Protein AF-A0A369XWS8-F1 (afdb_monomer)

Structure (mmCIF, N/CA/C/O backbone):
data_AF-A0A369XWS8-F1
#
_entry.id   AF-A0A369XWS8-F1
#
loop_
_atom_site.group_PDB
_atom_site.id
_atom_site.type_symbol
_atom_site.label_atom_id
_atom_site.label_alt_id
_atom_site.label_comp_id
_atom_site.label_asym_id
_atom_site.label_entity_id
_atom_site.label_seq_id
_atom_site.pdbx_PDB_ins_code
_atom_site.Cartn_x
_atom_site.Cartn_y
_atom_site.Cartn_z
_atom_site.occupancy
_atom_site.B_iso_or_equiv
_atom_site.auth_seq_id
_atom_site.auth_comp_id
_atom_site.auth_asym_id
_atom_site.auth_atom_id
_atom_site.pdbx_PDB_model_num
ATOM 1 N N . MET A 1 1 ? -9.544 2.789 45.882 1.00 48.47 1 MET A N 1
ATOM 2 C CA . MET A 1 1 ? -8.105 2.802 45.525 1.00 48.47 1 MET A CA 1
ATOM 3 C C . MET A 1 1 ? -7.704 1.513 44.790 1.00 48.47 1 MET A C 1
ATOM 5 O O . MET A 1 1 ? -7.059 0.662 45.376 1.00 48.47 1 MET A O 1
ATOM 9 N N . LYS A 1 2 ? -8.113 1.330 43.522 1.00 51.19 2 LYS A N 1
ATOM 10 C CA . LYS A 1 2 ? -7.758 0.148 42.694 1.00 51.19 2 LYS A CA 1
ATOM 11 C C . LYS A 1 2 ? -7.591 0.498 41.199 1.00 51.19 2 LYS A C 1
ATOM 13 O O . LYS A 1 2 ? -8.027 -0.247 40.338 1.00 51.19 2 LYS A O 1
ATOM 18 N N . LYS A 1 3 ? -7.043 1.679 40.874 1.00 51.97 3 LYS A N 1
ATOM 19 C CA . LYS A 1 3 ? -6.915 2.155 39.474 1.00 51.97 3 LYS A CA 1
ATOM 20 C C . LYS A 1 3 ? -5.491 2.550 39.050 1.00 51.97 3 LYS A C 1
ATOM 22 O O . LYS A 1 3 ? -5.304 3.012 37.937 1.00 51.97 3 LYS A O 1
ATOM 27 N N . LYS A 1 4 ? -4.478 2.368 39.909 1.00 52.66 4 LYS A N 1
ATOM 28 C CA . LYS A 1 4 ? -3.102 2.840 39.641 1.00 52.66 4 LYS A CA 1
ATOM 29 C C . LYS A 1 4 ? -2.120 1.761 39.156 1.00 52.66 4 LYS A C 1
ATOM 31 O O . LYS A 1 4 ? -0.999 2.102 38.816 1.00 52.66 4 LYS A O 1
ATOM 36 N N . ILE A 1 5 ? -2.522 0.487 39.100 1.00 54.66 5 ILE A N 1
ATOM 37 C CA . ILE A 1 5 ? -1.592 -0.625 38.803 1.00 54.66 5 ILE A CA 1
ATOM 38 C C . ILE A 1 5 ? -1.499 -0.941 37.295 1.00 54.66 5 ILE A C 1
ATOM 40 O O . ILE A 1 5 ? -0.485 -1.452 36.840 1.00 54.66 5 ILE A O 1
ATOM 44 N N . ILE A 1 6 ? -2.494 -0.573 36.481 1.00 53.69 6 ILE A N 1
ATOM 45 C CA . ILE A 1 6 ? -2.549 -1.002 35.067 1.00 53.69 6 ILE A CA 1
ATOM 46 C C . ILE A 1 6 ? -1.648 -0.157 34.141 1.00 53.69 6 ILE A C 1
ATOM 48 O O . ILE A 1 6 ? -1.221 -0.632 33.095 1.00 53.69 6 ILE A O 1
ATOM 52 N N . ILE A 1 7 ? -1.271 1.063 34.538 1.00 53.09 7 ILE A N 1
ATOM 53 C CA . ILE A 1 7 ? -0.486 1.975 33.680 1.00 53.09 7 ILE A CA 1
ATOM 54 C C . ILE A 1 7 ? 0.993 1.538 33.561 1.00 53.09 7 ILE A C 1
ATOM 56 O O . ILE A 1 7 ? 1.660 1.888 32.593 1.00 53.09 7 ILE A O 1
ATOM 60 N N . GLY A 1 8 ? 1.504 0.718 34.488 1.00 46.66 8 GLY A N 1
ATOM 61 C CA . GLY A 1 8 ? 2.907 0.281 34.485 1.00 46.66 8 GLY A CA 1
ATOM 62 C C . GLY A 1 8 ? 3.254 -0.825 33.478 1.00 46.66 8 GLY A C 1
ATOM 63 O O . GLY A 1 8 ? 4.420 -0.961 33.121 1.00 46.66 8 GLY A O 1
ATOM 64 N N . LEU A 1 9 ? 2.277 -1.606 32.996 1.00 48.00 9 LEU A N 1
ATOM 65 C CA . LEU A 1 9 ? 2.562 -2.813 32.201 1.00 48.00 9 LEU A CA 1
ATOM 66 C C . LEU A 1 9 ? 2.684 -2.569 30.684 1.00 48.00 9 LEU A C 1
ATOM 68 O O . LEU A 1 9 ? 3.206 -3.421 29.973 1.00 48.00 9 LEU A O 1
ATOM 72 N N . LEU A 1 10 ? 2.228 -1.420 30.173 1.00 49.84 10 LEU A N 1
ATOM 73 C CA . LEU A 1 10 ? 2.187 -1.132 28.727 1.00 49.84 10 LEU A CA 1
ATOM 74 C C . LEU A 1 10 ? 3.489 -0.540 28.152 1.00 49.84 10 LEU A C 1
ATOM 76 O O . LEU A 1 10 ? 3.630 -0.453 26.937 1.00 49.84 10 LEU A O 1
ATOM 80 N N . MET A 1 11 ? 4.456 -0.157 28.992 1.00 52.94 11 MET A N 1
ATOM 81 C CA . MET A 1 11 ? 5.694 0.512 28.548 1.00 52.94 11 MET A CA 1
ATOM 82 C C . MET A 1 11 ? 6.846 -0.448 28.189 1.00 52.94 11 MET A C 1
ATOM 84 O O . MET A 1 11 ? 7.855 -0.005 27.648 1.00 52.94 11 MET A O 1
ATOM 88 N N . VAL A 1 12 ? 6.730 -1.755 28.459 1.00 52.91 12 VAL A N 1
ATOM 89 C CA . VAL A 1 12 ? 7.864 -2.701 28.332 1.00 52.91 12 VAL A CA 1
ATOM 90 C C . VAL A 1 12 ? 7.991 -3.332 26.931 1.00 52.91 12 VAL A C 1
ATOM 92 O O . VAL A 1 12 ? 9.028 -3.896 26.597 1.00 52.91 12 VAL A O 1
ATOM 95 N N . SER A 1 13 ? 7.005 -3.196 26.043 1.00 49.19 13 SER A N 1
ATOM 96 C CA . SER A 1 13 ? 7.019 -3.866 24.727 1.00 49.19 13 SER A CA 1
ATOM 97 C C . SER A 1 13 ? 7.670 -3.078 23.576 1.00 49.19 13 SER A C 1
ATOM 99 O O . SER A 1 13 ? 7.595 -3.514 22.430 1.00 49.19 13 SER A O 1
ATOM 101 N N . ALA A 1 14 ? 8.316 -1.934 23.831 1.00 52.34 14 ALA A N 1
ATOM 102 C CA . ALA A 1 14 ? 8.823 -1.055 22.766 1.00 52.34 14 ALA A CA 1
ATOM 103 C C . ALA A 1 14 ? 10.266 -1.333 22.282 1.00 52.34 14 ALA A C 1
ATOM 105 O O . ALA A 1 14 ? 10.731 -0.633 21.386 1.00 52.34 14 ALA A O 1
ATOM 106 N N . LEU A 1 15 ? 10.986 -2.329 22.819 1.00 52.00 15 LEU A N 1
ATOM 107 C CA . LEU A 1 15 ? 12.424 -2.511 22.524 1.00 52.00 15 LEU A CA 1
ATOM 108 C C . LEU A 1 15 ? 12.820 -3.798 21.775 1.00 52.00 15 LEU A C 1
ATOM 110 O O . LEU A 1 15 ? 14.008 -4.046 21.603 1.00 52.00 15 LEU A O 1
ATOM 114 N N . SER A 1 16 ? 11.886 -4.601 21.257 1.00 57.53 16 SER A N 1
ATOM 115 C CA . SER A 1 16 ? 12.223 -5.874 20.585 1.00 57.53 16 SER A CA 1
ATOM 116 C C . SER A 1 16 ? 11.964 -5.920 19.071 1.00 57.53 16 SER A C 1
ATOM 118 O O . SER A 1 16 ? 11.740 -6.990 18.512 1.00 57.53 16 SER A O 1
ATOM 120 N N . PHE A 1 17 ? 12.083 -4.789 18.367 1.00 54.28 17 PHE A N 1
ATOM 121 C CA . PHE A 1 17 ? 12.082 -4.756 16.893 1.00 54.28 17 PHE A CA 1
ATOM 122 C C . PHE A 1 17 ? 13.339 -4.070 16.343 1.00 54.28 17 PHE A C 1
ATOM 124 O O . PHE A 1 17 ? 13.267 -3.063 15.649 1.00 54.28 17 PHE A O 1
ATOM 131 N N . GLY A 1 18 ? 14.508 -4.614 16.684 1.00 51.34 18 GLY A N 1
ATOM 132 C CA . GLY A 1 18 ? 15.804 -4.139 16.183 1.00 51.34 18 GLY A CA 1
ATOM 133 C C . GLY A 1 18 ? 16.746 -5.235 15.682 1.00 51.34 18 GLY A C 1
ATOM 134 O O . GLY A 1 18 ? 17.835 -4.922 15.223 1.00 51.34 18 GLY A O 1
ATOM 135 N N . ALA A 1 19 ? 16.350 -6.510 15.729 1.00 40.38 19 ALA A N 1
ATOM 136 C CA . ALA A 1 19 ? 17.123 -7.600 15.139 1.00 40.38 19 ALA A CA 1
ATOM 137 C C . ALA A 1 19 ? 16.496 -7.977 13.794 1.00 40.38 19 ALA A C 1
ATOM 139 O O . ALA A 1 19 ? 15.676 -8.889 13.685 1.00 40.38 19 ALA A O 1
ATOM 140 N N . GLY A 1 20 ? 16.848 -7.214 12.759 1.00 40.09 20 GLY A N 1
ATOM 141 C CA . GLY A 1 20 ? 16.589 -7.605 11.382 1.00 40.09 20 GLY A CA 1
ATOM 142 C C . GLY A 1 20 ? 17.274 -8.940 11.112 1.00 40.09 20 GLY A C 1
ATOM 143 O O . GLY A 1 20 ? 18.495 -9.009 11.022 1.00 40.09 20 GLY A O 1
ATOM 144 N N . ASN A 1 21 ? 16.486 -10.004 10.988 1.00 37.06 21 ASN A N 1
ATOM 145 C CA . ASN A 1 21 ? 16.966 -11.290 10.509 1.00 37.06 21 ASN A CA 1
ATOM 146 C C . ASN A 1 21 ? 17.296 -11.150 9.011 1.00 37.06 21 ASN A C 1
ATOM 148 O O . ASN A 1 21 ? 16.435 -11.300 8.141 1.00 37.06 21 ASN A O 1
ATOM 152 N N . ILE A 1 22 ? 18.540 -10.769 8.712 1.00 49.53 22 ILE A N 1
ATOM 153 C CA . ILE A 1 22 ? 19.121 -10.751 7.367 1.00 49.53 22 ILE A CA 1
ATOM 154 C C . ILE A 1 22 ? 19.477 -12.195 7.024 1.00 49.53 22 ILE A C 1
ATOM 156 O O . ILE A 1 22 ? 20.623 -12.590 7.141 1.00 49.53 22 ILE A O 1
ATOM 160 N N . ASN A 1 23 ? 18.494 -13.006 6.645 1.00 44.47 23 ASN A N 1
AT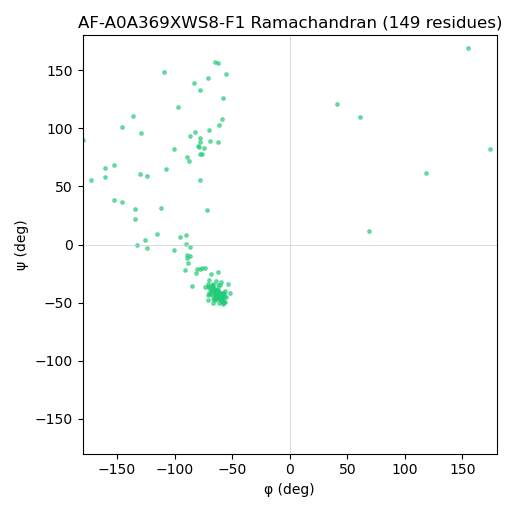OM 161 C CA . ASN A 1 23 ? 18.742 -14.313 6.033 1.00 44.47 23 ASN A CA 1
ATOM 162 C C . ASN A 1 23 ? 17.569 -14.691 5.129 1.00 44.47 23 ASN A C 1
ATOM 164 O O . ASN A 1 23 ? 16.778 -15.583 5.413 1.00 44.47 23 ASN A O 1
ATOM 168 N N . ASN A 1 24 ? 17.431 -13.953 4.025 1.00 40.66 24 ASN A N 1
ATOM 169 C CA . ASN A 1 24 ? 16.694 -14.430 2.853 1.00 40.66 24 ASN A CA 1
ATOM 170 C C . ASN A 1 24 ? 17.211 -13.784 1.550 1.00 40.66 24 ASN A C 1
ATOM 172 O O . ASN A 1 24 ? 16.449 -13.401 0.659 1.00 40.66 24 ASN A O 1
ATOM 176 N N . SER A 1 25 ? 18.534 -13.601 1.457 1.00 41.62 25 SER A N 1
ATOM 177 C CA . SER A 1 25 ? 19.220 -13.105 0.254 1.00 41.62 25 SER A CA 1
ATOM 178 C C . SER A 1 25 ? 19.175 -14.116 -0.900 1.00 41.62 25 SER A C 1
ATOM 180 O O . SER A 1 25 ? 19.177 -13.704 -2.056 1.00 41.62 25 SER A O 1
ATOM 182 N N . GLY A 1 26 ? 19.035 -15.416 -0.609 1.00 42.91 26 GLY A N 1
ATOM 183 C CA . GLY A 1 26 ? 18.977 -16.478 -1.620 1.00 42.91 26 GLY A CA 1
ATOM 184 C C . GLY A 1 26 ? 17.726 -16.427 -2.503 1.00 42.91 26 GLY A C 1
ATOM 185 O O . GLY A 1 26 ? 17.838 -16.452 -3.725 1.00 42.91 26 GLY A O 1
ATOM 186 N N . GLN A 1 27 ? 16.531 -16.271 -1.919 1.00 41.59 27 GLN A N 1
ATOM 187 C CA . GLN A 1 27 ? 15.299 -16.163 -2.715 1.00 41.59 27 GLN A CA 1
ATOM 188 C C . GLN A 1 27 ? 15.167 -14.805 -3.411 1.00 41.59 27 GLN A C 1
ATOM 190 O O . GLN A 1 27 ? 14.704 -14.750 -4.547 1.00 41.59 27 GLN A O 1
ATOM 195 N N . ARG A 1 28 ? 15.593 -13.702 -2.777 1.00 46.34 28 ARG A N 1
ATOM 196 C CA . ARG A 1 28 ? 15.553 -12.375 -3.419 1.00 46.34 28 ARG A CA 1
ATOM 197 C C . ARG A 1 28 ? 16.537 -12.251 -4.582 1.00 46.34 28 ARG A C 1
ATOM 199 O O . ARG A 1 28 ? 16.182 -11.629 -5.577 1.00 46.34 28 ARG A O 1
ATOM 206 N N . GLY A 1 29 ? 17.726 -12.847 -4.474 1.00 46.28 29 GLY A N 1
ATOM 207 C CA . GLY A 1 29 ? 18.742 -12.820 -5.527 1.00 46.28 29 GLY A CA 1
ATOM 208 C C . GLY A 1 29 ? 18.349 -13.627 -6.765 1.00 46.28 29 GLY A C 1
ATOM 209 O O . GLY A 1 29 ? 18.552 -13.150 -7.879 1.00 46.28 29 GLY A O 1
ATOM 210 N N . PHE A 1 30 ? 17.723 -14.797 -6.587 1.00 43.47 30 PHE A N 1
ATOM 211 C CA . PHE A 1 30 ? 17.386 -15.708 -7.693 1.00 43.47 30 PHE A CA 1
ATOM 212 C C . PHE A 1 30 ? 16.281 -15.184 -8.623 1.00 43.47 30 PHE A C 1
ATOM 214 O O . PHE A 1 30 ? 16.416 -15.262 -9.842 1.00 43.47 30 PHE A O 1
ATOM 221 N N . TYR A 1 31 ? 15.205 -14.600 -8.079 1.00 49.12 31 TYR A N 1
ATOM 222 C CA . TYR A 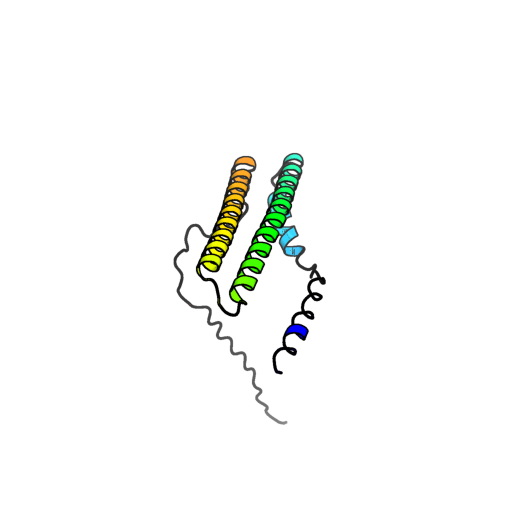1 31 ? 14.154 -14.007 -8.922 1.00 49.12 31 TYR A CA 1
ATOM 223 C C . TYR A 1 31 ? 14.627 -12.731 -9.628 1.00 49.12 31 TYR A C 1
ATOM 225 O O . TYR A 1 31 ? 14.173 -12.438 -10.730 1.00 49.12 31 TYR A O 1
ATOM 233 N N . HIS A 1 32 ? 15.539 -11.976 -9.008 1.00 54.34 32 HIS A N 1
ATOM 234 C CA . HIS A 1 32 ? 16.100 -10.769 -9.608 1.00 54.34 32 HIS A CA 1
ATOM 235 C C . HIS A 1 32 ? 17.041 -11.115 -10.771 1.00 54.34 32 HIS A C 1
ATOM 237 O O . HIS A 1 32 ? 16.919 -10.536 -11.840 1.00 54.34 32 HIS A O 1
ATOM 243 N N . THR A 1 33 ? 17.904 -12.120 -10.616 1.00 56.44 33 THR A N 1
ATOM 244 C CA . THR A 1 33 ? 18.844 -12.533 -11.675 1.00 56.44 33 THR A CA 1
ATOM 245 C C . THR A 1 33 ? 18.144 -13.139 -12.889 1.00 56.44 33 THR A C 1
ATOM 247 O O . THR A 1 33 ? 18.446 -12.755 -14.012 1.00 56.44 33 THR A O 1
ATOM 250 N N . GLN A 1 34 ? 17.151 -14.016 -12.707 1.00 60.38 34 GLN A N 1
ATOM 251 C CA . GLN A 1 34 ? 16.463 -14.632 -13.853 1.00 60.38 34 GLN A CA 1
ATOM 252 C C . GLN A 1 34 ? 15.650 -13.635 -14.688 1.00 60.38 34 GLN A C 1
ATOM 254 O O . GLN A 1 34 ? 15.590 -13.761 -15.908 1.00 60.38 34 GLN A O 1
ATOM 259 N N . ILE A 1 35 ? 15.038 -12.638 -14.043 1.00 66.31 35 ILE A N 1
ATOM 260 C CA . ILE A 1 35 ? 14.265 -11.596 -14.726 1.00 66.31 35 ILE A CA 1
ATOM 261 C C . ILE A 1 35 ? 15.181 -10.643 -15.512 1.00 66.31 35 ILE A C 1
ATOM 263 O O . ILE A 1 35 ? 14.810 -10.190 -16.592 1.00 66.31 35 ILE A O 1
ATOM 267 N N . MET A 1 36 ? 16.370 -10.351 -14.982 1.00 68.88 36 MET A N 1
ATOM 268 C CA . MET A 1 36 ? 17.301 -9.382 -15.568 1.00 68.88 36 MET A CA 1
ATOM 269 C C . MET A 1 36 ? 18.130 -9.958 -16.725 1.00 68.88 36 MET A C 1
ATOM 271 O O . MET A 1 36 ? 18.536 -9.203 -17.602 1.00 68.88 36 MET A O 1
ATOM 275 N N . ASN A 1 37 ? 18.330 -11.280 -16.787 1.00 70.81 37 ASN A N 1
ATOM 276 C CA . ASN A 1 37 ? 19.194 -11.919 -17.791 1.00 70.81 37 ASN A CA 1
ATOM 277 C C . ASN A 1 37 ? 18.749 -11.725 -19.255 1.00 70.81 37 ASN A C 1
ATOM 279 O O . ASN A 1 37 ? 19.581 -11.817 -20.150 1.00 70.81 37 ASN A O 1
ATOM 283 N N . ASN A 1 38 ? 17.465 -11.449 -19.509 1.00 76.94 38 ASN A N 1
ATOM 284 C CA . ASN A 1 38 ? 16.933 -11.249 -20.866 1.00 76.94 38 ASN A CA 1
ATOM 285 C C . ASN A 1 38 ? 16.859 -9.768 -21.283 1.00 76.94 38 ASN A C 1
ATOM 287 O O . ASN A 1 38 ? 16.297 -9.452 -22.330 1.00 76.94 38 ASN A O 1
ATOM 291 N N . LEU A 1 39 ? 17.385 -8.856 -20.463 1.00 83.25 39 LEU A N 1
ATOM 292 C CA . LEU A 1 39 ? 17.350 -7.414 -20.694 1.00 83.25 39 LEU A CA 1
ATOM 293 C C . LEU A 1 39 ? 18.736 -6.872 -21.038 1.00 83.25 39 LEU A C 1
ATOM 295 O O . LEU A 1 39 ? 19.742 -7.346 -20.514 1.00 83.25 39 LEU A O 1
ATOM 299 N N . SER A 1 40 ? 18.785 -5.820 -21.858 1.00 88.12 40 SER A N 1
ATOM 300 C CA . SER A 1 40 ? 20.014 -5.029 -22.029 1.00 88.12 40 SER A CA 1
ATOM 301 C C . SER A 1 40 ? 20.397 -4.314 -20.729 1.00 88.12 40 SER A C 1
ATOM 303 O O . SER A 1 40 ? 19.527 -4.022 -19.910 1.00 88.12 40 SER A O 1
ATOM 305 N N . GLU A 1 41 ? 21.672 -3.956 -20.553 1.00 86.75 41 GLU A N 1
ATOM 306 C CA . GLU A 1 41 ? 22.154 -3.253 -19.349 1.00 86.75 41 GLU A CA 1
ATOM 307 C C . GLU A 1 41 ? 21.331 -1.997 -19.031 1.00 86.75 41 GLU A C 1
ATOM 309 O O . GLU A 1 41 ? 20.929 -1.776 -17.891 1.00 86.75 41 GLU A O 1
ATOM 314 N N . LYS A 1 42 ? 20.980 -1.213 -20.060 1.00 88.25 42 LYS A N 1
ATOM 315 C CA . LYS A 1 42 ? 20.139 -0.022 -19.898 1.00 88.25 42 LYS A CA 1
ATOM 316 C C . LYS A 1 42 ? 18.751 -0.364 -19.341 1.00 88.25 42 LYS A C 1
ATOM 318 O O . LYS A 1 42 ? 18.259 0.337 -18.462 1.00 88.25 42 LYS A O 1
ATOM 323 N N . GLN A 1 43 ? 18.131 -1.438 -19.830 1.00 87.69 43 GLN A N 1
ATOM 324 C CA . GLN A 1 43 ? 16.824 -1.900 -19.351 1.00 87.69 43 GLN A CA 1
ATOM 325 C C . GLN A 1 43 ? 16.907 -2.498 -17.939 1.00 87.69 43 GLN A C 1
ATOM 327 O O . GLN A 1 43 ? 15.972 -2.334 -17.159 1.00 87.69 43 GLN A O 1
ATOM 332 N N . GLN A 1 44 ? 18.016 -3.160 -17.592 1.00 86.69 44 GLN A N 1
ATOM 333 C CA . GLN A 1 44 ? 18.248 -3.678 -16.241 1.00 86.69 44 GLN A CA 1
ATOM 334 C C . GLN A 1 44 ? 18.355 -2.543 -15.218 1.00 86.69 44 GLN A C 1
ATOM 336 O O . GLN A 1 44 ? 17.704 -2.600 -14.172 1.00 86.69 44 GLN A O 1
ATOM 341 N N . THR A 1 45 ? 19.123 -1.494 -15.529 1.00 89.06 45 THR A N 1
ATOM 342 C CA . THR A 1 45 ? 19.250 -0.305 -14.673 1.00 89.06 45 THR A CA 1
ATOM 343 C C . THR A 1 45 ? 17.902 0.381 -14.494 1.00 89.06 45 THR A C 1
ATOM 345 O O . THR A 1 45 ? 17.459 0.575 -13.363 1.00 89.06 45 THR A O 1
ATOM 348 N N . GLU A 1 46 ? 17.191 0.647 -15.592 1.00 90.25 46 GLU A N 1
ATOM 349 C CA . GLU A 1 46 ? 15.884 1.306 -15.547 1.00 90.25 46 GLU A CA 1
ATOM 350 C C . GLU A 1 46 ? 14.857 0.494 -14.742 1.00 90.25 46 GLU A C 1
ATOM 352 O O . GLU A 1 46 ? 14.118 1.033 -13.916 1.00 90.25 46 GLU A O 1
ATOM 357 N N . LEU A 1 47 ? 14.821 -0.828 -14.928 1.00 88.69 47 LEU A N 1
ATOM 358 C CA . LEU A 1 47 ? 13.923 -1.682 -14.162 1.00 88.69 47 LEU A CA 1
ATOM 359 C C . LEU A 1 47 ? 14.299 -1.738 -12.672 1.00 88.69 47 LEU A C 1
ATOM 361 O O . LEU A 1 47 ? 13.415 -1.820 -11.815 1.00 88.69 47 LEU A O 1
ATOM 365 N N . THR A 1 48 ? 15.592 -1.687 -12.353 1.00 88.50 48 THR A N 1
ATOM 366 C CA . THR A 1 48 ? 16.085 -1.648 -10.971 1.00 88.50 48 THR A CA 1
ATOM 367 C C . THR A 1 48 ? 15.642 -0.368 -10.268 1.00 88.50 48 THR A C 1
ATOM 369 O O . THR A 1 48 ? 15.078 -0.450 -9.174 1.00 88.50 48 THR A O 1
ATOM 372 N N . GLU A 1 49 ? 15.796 0.786 -10.919 1.00 90.69 49 GLU A N 1
ATOM 373 C CA . GLU A 1 49 ? 15.320 2.083 -10.420 1.00 90.69 49 GLU A CA 1
ATOM 374 C C . GLU A 1 49 ? 13.802 2.062 -10.197 1.00 90.69 49 GLU A C 1
ATOM 376 O O . GLU A 1 49 ? 13.327 2.329 -9.093 1.00 90.69 49 GLU A O 1
ATOM 381 N N . MET A 1 50 ? 13.030 1.593 -11.186 1.00 89.81 50 MET A N 1
ATOM 382 C CA . MET A 1 50 ? 11.574 1.442 -11.061 1.00 89.81 50 MET A CA 1
ATOM 383 C C . MET A 1 50 ? 11.164 0.557 -9.868 1.00 89.81 50 MET A C 1
ATOM 385 O O . MET A 1 50 ? 10.168 0.823 -9.183 1.00 89.81 50 MET A O 1
ATOM 389 N N . MET A 1 51 ? 11.900 -0.530 -9.617 1.00 89.38 51 MET A N 1
ATOM 390 C CA . MET A 1 51 ? 11.652 -1.433 -8.489 1.00 89.38 51 MET A CA 1
ATOM 391 C C . MET A 1 51 ? 12.007 -0.786 -7.148 1.00 89.38 51 MET A C 1
ATOM 393 O O . MET A 1 51 ? 11.289 -0.999 -6.163 1.00 89.38 51 MET A O 1
ATOM 397 N N . GLN A 1 52 ? 13.081 0.003 -7.104 1.00 89.44 52 GLN A N 1
ATOM 398 C CA . GLN A 1 52 ? 13.491 0.749 -5.921 1.00 89.44 52 GLN A CA 1
ATOM 399 C C . GLN A 1 52 ? 12.474 1.841 -5.571 1.00 89.44 52 GLN A C 1
ATOM 401 O O . GLN A 1 52 ? 11.958 1.835 -4.450 1.00 89.44 52 GLN A O 1
ATOM 406 N N . ASP A 1 53 ? 12.077 2.670 -6.536 1.00 90.50 53 ASP A N 1
ATOM 407 C CA . ASP A 1 53 ? 11.063 3.716 -6.356 1.00 90.50 53 ASP A CA 1
ATOM 408 C C . ASP A 1 53 ? 9.755 3.136 -5.818 1.00 90.50 53 ASP A C 1
ATOM 410 O O . ASP A 1 53 ? 9.162 3.620 -4.846 1.00 90.50 53 ASP A O 1
ATOM 414 N N . ARG A 1 54 ? 9.316 2.014 -6.402 1.00 90.00 54 ARG A N 1
ATOM 415 C CA . ARG A 1 54 ? 8.130 1.301 -5.927 1.00 90.00 54 ARG A CA 1
ATOM 416 C C . ARG A 1 54 ? 8.305 0.785 -4.502 1.00 90.00 54 ARG A C 1
ATOM 418 O O . ARG A 1 54 ? 7.341 0.808 -3.732 1.00 90.00 54 ARG A O 1
ATOM 425 N N . ARG A 1 55 ? 9.479 0.264 -4.142 1.00 89.81 55 ARG A N 1
ATOM 426 C CA . ARG A 1 55 ? 9.756 -0.231 -2.787 1.00 89.81 55 ARG A CA 1
ATOM 427 C C . ARG A 1 55 ? 9.665 0.903 -1.771 1.00 89.81 55 ARG A C 1
ATOM 429 O O . ARG A 1 55 ? 9.009 0.725 -0.745 1.00 89.81 55 ARG A O 1
ATOM 436 N N . GLU A 1 56 ? 10.261 2.051 -2.064 1.00 90.81 56 GLU A N 1
ATOM 437 C CA . GLU A 1 56 ? 10.233 3.227 -1.192 1.00 90.81 56 GLU A CA 1
ATOM 438 C C . GLU A 1 56 ? 8.816 3.793 -1.045 1.00 90.81 56 GLU A C 1
ATOM 440 O O . GLU A 1 56 ? 8.344 4.019 0.074 1.00 90.81 56 GLU A O 1
ATOM 445 N N . ALA A 1 57 ? 8.084 3.933 -2.154 1.00 91.19 57 ALA A N 1
ATOM 446 C CA . ALA A 1 57 ? 6.694 4.381 -2.137 1.00 91.19 57 ALA A CA 1
ATOM 447 C C . ALA A 1 57 ? 5.787 3.417 -1.352 1.00 91.19 57 ALA A C 1
ATOM 449 O O . ALA A 1 57 ? 4.939 3.849 -0.566 1.00 91.19 57 ALA A O 1
ATOM 450 N N . ASN A 1 58 ? 5.977 2.104 -1.524 1.00 91.62 58 ASN A N 1
ATOM 451 C CA . ASN A 1 58 ? 5.239 1.096 -0.764 1.00 91.62 58 ASN A CA 1
ATOM 452 C C . ASN A 1 58 ? 5.581 1.135 0.720 1.00 91.62 58 ASN A C 1
ATOM 454 O O . ASN A 1 58 ? 4.679 0.972 1.537 1.00 91.62 58 ASN A O 1
ATOM 458 N N . TYR A 1 59 ? 6.845 1.354 1.082 1.00 91.50 59 TYR A N 1
ATOM 459 C CA . TYR A 1 59 ? 7.247 1.466 2.479 1.00 91.50 59 TYR A CA 1
ATOM 460 C C . TYR A 1 59 ? 6.514 2.620 3.176 1.00 91.50 59 TYR A C 1
ATOM 462 O O . TYR A 1 59 ? 5.868 2.389 4.197 1.00 91.50 59 TYR A O 1
ATOM 470 N N . LYS A 1 60 ? 6.492 3.816 2.569 1.00 92.81 60 LYS A N 1
ATOM 471 C CA . LYS A 1 60 ? 5.745 4.974 3.097 1.00 92.81 60 LYS A CA 1
ATOM 472 C C . LYS A 1 60 ? 4.256 4.655 3.296 1.00 92.81 60 LYS A C 1
ATOM 474 O O . LYS A 1 60 ? 3.740 4.800 4.398 1.00 92.81 60 LYS A O 1
ATOM 479 N N . LYS A 1 61 ? 3.596 4.078 2.284 1.00 93.75 61 LYS A N 1
ATOM 480 C CA . LYS A 1 61 ? 2.178 3.663 2.373 1.00 93.75 61 LYS A CA 1
ATOM 481 C C . LYS A 1 61 ? 1.927 2.621 3.466 1.00 93.75 61 LYS A C 1
ATOM 483 O O . LYS A 1 61 ? 0.874 2.625 4.099 1.00 93.75 61 LYS A O 1
ATOM 488 N N . SER A 1 62 ? 2.890 1.729 3.696 1.00 92.44 62 SER A N 1
ATOM 489 C CA . SER A 1 62 ? 2.815 0.714 4.755 1.00 92.44 62 SER A CA 1
ATOM 490 C C . SER A 1 62 ? 2.824 1.353 6.142 1.00 92.44 62 SER A C 1
ATOM 492 O O . SER A 1 62 ? 2.066 0.926 7.013 1.00 92.44 62 SER A O 1
ATOM 494 N N . LEU A 1 63 ? 3.646 2.389 6.337 1.00 96.31 63 LEU A N 1
ATOM 495 C CA . LEU A 1 63 ? 3.676 3.165 7.576 1.00 96.31 63 LEU A CA 1
ATOM 496 C C . LEU A 1 63 ? 2.354 3.904 7.803 1.00 96.31 63 LEU A C 1
ATOM 498 O O . LEU A 1 63 ? 1.825 3.852 8.911 1.00 96.31 63 LEU A O 1
ATOM 502 N N . ASP A 1 64 ? 1.771 4.502 6.761 1.00 96.12 64 ASP A N 1
ATOM 503 C CA . ASP A 1 64 ? 0.473 5.182 6.870 1.00 96.12 64 ASP A CA 1
ATOM 504 C C . ASP A 1 64 ? -0.645 4.205 7.268 1.00 96.12 64 ASP A C 1
ATOM 506 O O . ASP A 1 64 ? -1.457 4.491 8.152 1.00 96.12 64 ASP A O 1
ATOM 510 N N . ILE A 1 65 ? -0.671 3.014 6.655 1.00 97.12 65 ILE A N 1
ATOM 511 C CA . ILE A 1 65 ? -1.610 1.945 7.026 1.00 97.12 65 ILE A CA 1
ATOM 512 C C . ILE A 1 65 ? -1.389 1.524 8.481 1.00 97.12 65 ILE A C 1
ATOM 514 O O . ILE A 1 65 ? -2.363 1.381 9.222 1.00 97.12 65 ILE A O 1
ATOM 518 N N . ARG A 1 66 ? -0.133 1.340 8.913 1.00 97.06 66 ARG A N 1
ATOM 519 C CA . ARG A 1 66 ? 0.178 0.947 10.295 1.00 97.06 66 ARG A CA 1
ATOM 520 C C . ARG A 1 66 ? -0.251 2.017 11.293 1.00 97.06 66 ARG A C 1
ATOM 522 O O . ARG A 1 66 ? -0.829 1.676 12.318 1.00 97.06 66 ARG A O 1
ATOM 529 N N . SER A 1 67 ? -0.039 3.290 10.971 1.00 97.62 67 SER A N 1
ATOM 530 C CA . SER A 1 67 ? -0.513 4.423 11.770 1.00 97.62 67 SER A CA 1
ATOM 531 C C . SER A 1 67 ? -2.034 4.373 11.958 1.00 97.62 67 SER A C 1
ATOM 533 O O . SER A 1 67 ? -2.530 4.451 13.081 1.00 97.62 67 SER A O 1
ATOM 535 N N . LYS A 1 68 ? -2.790 4.108 10.884 1.00 97.56 68 LYS A N 1
ATOM 536 C CA . LYS A 1 68 ? -4.249 3.937 10.969 1.00 97.56 68 LYS A CA 1
ATOM 537 C C . LYS A 1 68 ? -4.679 2.696 11.748 1.00 97.56 68 LYS A C 1
ATOM 539 O O . LYS A 1 68 ? -5.690 2.738 12.441 1.00 97.56 68 LYS A O 1
ATOM 544 N N . GLN A 1 69 ? -3.921 1.606 11.674 1.00 97.75 69 GLN A N 1
ATOM 545 C CA . GLN A 1 69 ? -4.169 0.427 12.507 1.00 97.75 69 GLN A CA 1
ATOM 546 C C . GLN A 1 69 ? -3.958 0.728 13.993 1.00 97.75 69 GLN A C 1
ATOM 548 O O . GLN A 1 69 ? -4.764 0.291 14.803 1.00 97.75 69 GLN A O 1
ATOM 553 N N . LEU A 1 70 ? -2.949 1.526 14.351 1.00 98.19 70 LEU A N 1
ATOM 554 C CA . LEU A 1 70 ? -2.756 1.977 15.732 1.00 98.19 70 LEU A CA 1
ATOM 555 C C . LEU A 1 70 ? -3.887 2.914 16.194 1.00 98.19 70 LEU A C 1
ATOM 557 O O . LEU A 1 70 ? -4.334 2.806 17.333 1.00 98.19 70 LEU A O 1
ATOM 561 N N . GLU A 1 71 ? -4.402 3.792 15.320 1.00 97.75 71 GLU A N 1
ATOM 562 C CA . GLU A 1 71 ? -5.611 4.593 15.607 1.00 97.75 71 GLU A CA 1
ATOM 563 C C . GLU A 1 71 ? -6.813 3.683 15.911 1.00 97.75 71 GLU A C 1
ATOM 565 O O . GLU A 1 71 ? -7.546 3.924 16.869 1.00 97.75 71 GLU A O 1
ATOM 570 N N . LEU A 1 72 ? -6.987 2.609 15.136 1.00 98.12 72 LEU A N 1
ATOM 571 C CA . LEU A 1 72 ? -8.041 1.619 15.355 1.00 98.12 72 LEU A CA 1
ATOM 572 C C . LEU A 1 72 ? -7.865 0.868 16.682 1.00 98.12 72 LEU A C 1
ATOM 574 O O . LEU A 1 72 ? -8.822 0.753 17.442 1.00 98.12 72 LEU A O 1
ATOM 578 N N . GLU A 1 73 ? -6.653 0.386 16.972 1.00 98.12 73 GLU A N 1
ATOM 579 C CA . GLU A 1 73 ? -6.316 -0.285 18.236 1.00 98.12 73 GLU A CA 1
ATOM 580 C C . GLU A 1 73 ? -6.611 0.633 19.437 1.00 98.12 73 GLU A C 1
ATOM 582 O O . GLU A 1 73 ? -7.214 0.192 20.414 1.00 98.12 73 GLU A O 1
ATOM 587 N N . LYS A 1 74 ? -6.285 1.931 19.334 1.0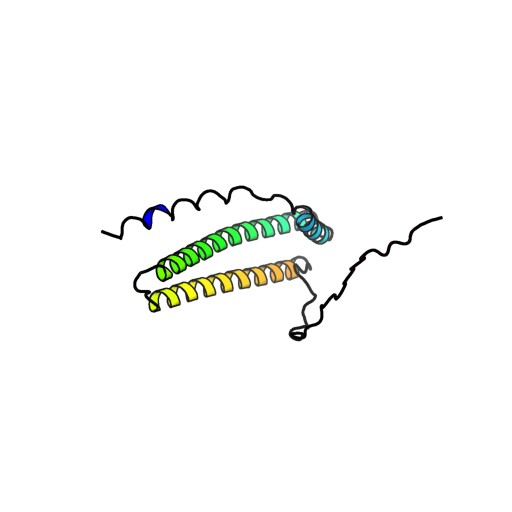0 97.81 74 LYS A N 1
ATOM 588 C CA . LYS A 1 74 ? -6.600 2.929 20.365 1.00 97.81 74 LYS A CA 1
ATOM 589 C C . LYS A 1 74 ? -8.107 3.081 20.588 1.00 97.81 74 LYS A C 1
ATOM 591 O O . LYS A 1 74 ? -8.531 3.085 21.737 1.00 97.81 74 LYS A O 1
ATOM 596 N N . LEU A 1 75 ? -8.903 3.186 19.520 1.00 96.88 75 LEU A N 1
ATOM 597 C CA . LEU A 1 75 ? -10.368 3.307 19.614 1.00 96.88 75 LEU A CA 1
ATOM 598 C C . LEU A 1 75 ? -11.019 2.074 20.259 1.00 96.88 75 LEU A C 1
ATOM 600 O O . LEU A 1 75 ? -12.015 2.194 20.966 1.00 96.88 75 LEU A O 1
ATOM 604 N N . LEU A 1 76 ? -10.466 0.887 20.007 1.00 97.44 76 LEU A N 1
ATOM 605 C CA . LEU A 1 76 ? -10.958 -0.370 20.577 1.00 97.44 76 LEU A CA 1
ATOM 606 C C . LEU A 1 76 ? -10.566 -0.556 22.050 1.00 97.44 76 LEU A C 1
ATOM 608 O O . LEU A 1 76 ? -11.208 -1.335 22.746 1.00 97.44 76 LEU A O 1
ATOM 612 N N . ALA A 1 77 ? -9.535 0.150 22.519 1.00 97.69 77 ALA A N 1
ATOM 613 C CA . ALA A 1 77 ? -9.076 0.113 23.906 1.00 97.69 77 ALA A CA 1
ATOM 614 C C . ALA A 1 77 ? -9.811 1.108 24.829 1.00 97.69 77 ALA A C 1
ATOM 616 O O . ALA A 1 77 ? -9.511 1.165 26.021 1.00 97.69 77 ALA A O 1
ATOM 617 N N . GLU A 1 78 ? -10.740 1.913 24.304 1.00 96.69 78 GLU A N 1
ATOM 618 C CA . GLU A 1 78 ? -11.543 2.849 25.098 1.00 96.69 78 GLU A CA 1
ATOM 619 C C . GLU A 1 78 ? -12.566 2.115 25.983 1.00 96.69 78 GLU A C 1
ATOM 621 O O . GLU A 1 78 ? -13.208 1.163 25.541 1.00 96.69 78 GLU A O 1
ATOM 626 N N . ASP A 1 79 ? -12.801 2.619 27.205 1.00 95.50 79 ASP A N 1
ATOM 627 C CA . ASP A 1 79 ? -13.792 2.063 28.149 1.00 95.50 79 ASP A CA 1
ATOM 628 C C . ASP A 1 79 ? -15.200 1.942 27.530 1.00 95.50 79 ASP A C 1
ATOM 630 O O . ASP A 1 79 ? -15.961 1.025 27.843 1.00 95.50 79 ASP A O 1
ATOM 634 N N . LYS A 1 80 ? -15.558 2.880 26.643 1.00 97.38 80 LYS A N 1
ATOM 635 C CA . LYS A 1 80 ? -16.791 2.856 25.852 1.00 97.38 80 LYS A CA 1
ATOM 636 C C . LYS A 1 80 ? -16.463 3.082 24.381 1.00 97.38 80 LYS A C 1
ATOM 638 O O . LYS A 1 80 ? -16.386 4.218 23.924 1.00 97.38 80 LYS A O 1
ATOM 643 N N . VAL A 1 81 ? -16.335 1.983 23.646 1.00 97.62 81 VAL A N 1
ATOM 644 C CA . VAL A 1 81 ? -15.980 1.981 22.223 1.00 97.62 81 VAL A CA 1
ATOM 645 C C . VAL A 1 81 ? -16.968 2.799 21.383 1.00 97.62 81 VAL A C 1
ATOM 647 O O . VAL A 1 81 ? -18.176 2.541 21.367 1.00 97.62 81 VAL A O 1
ATOM 650 N N . ASN A 1 82 ? -16.443 3.758 20.614 1.00 97.38 82 ASN A N 1
ATOM 651 C CA . ASN A 1 82 ? -17.201 4.482 19.596 1.00 97.38 82 ASN A CA 1
ATOM 652 C C . ASN A 1 82 ? -17.185 3.732 18.254 1.00 97.38 82 ASN A C 1
ATOM 654 O O . ASN A 1 82 ? -16.310 3.936 17.407 1.00 97.38 82 ASN A O 1
ATOM 658 N N . TRP A 1 83 ? -18.203 2.901 18.030 1.00 97.81 83 TRP A N 1
ATOM 659 C CA . TRP A 1 83 ? -18.316 2.072 16.827 1.00 97.81 83 TRP A CA 1
ATOM 660 C C . TRP A 1 83 ? -18.359 2.858 15.511 1.00 97.81 83 TRP A C 1
ATOM 662 O O . TRP A 1 83 ? -17.799 2.402 14.517 1.00 97.81 83 TRP A O 1
ATOM 672 N N . LYS A 1 84 ? -18.929 4.069 15.502 1.00 98.25 84 LYS A N 1
ATOM 673 C CA . LYS A 1 84 ? -18.953 4.926 14.304 1.00 98.25 84 LYS A CA 1
ATOM 674 C C . LYS A 1 84 ? -17.540 5.365 13.901 1.00 98.25 84 LYS A C 1
ATOM 676 O O . LYS A 1 84 ? -17.211 5.422 12.716 1.00 98.25 84 LYS A O 1
ATOM 681 N N . SER A 1 85 ? -16.685 5.657 14.882 1.00 98.06 85 SER A N 1
ATOM 682 C CA . SER A 1 85 ? -15.272 5.975 14.642 1.00 98.06 85 SER A CA 1
ATOM 683 C C . SER A 1 85 ? -14.476 4.747 14.197 1.00 98.06 85 SER A C 1
ATOM 685 O O . SER A 1 85 ? -13.691 4.854 13.256 1.00 98.06 85 SER A O 1
ATOM 687 N N . VAL A 1 86 ? -14.714 3.589 14.823 1.00 98.44 86 VAL A N 1
ATOM 688 C CA . VAL A 1 86 ? -14.099 2.302 14.449 1.00 98.44 86 VAL A CA 1
ATOM 689 C C . VAL A 1 86 ? -14.400 1.959 12.989 1.00 98.44 86 VAL A C 1
ATOM 691 O O . VAL A 1 86 ? -13.478 1.697 12.218 1.00 98.44 86 VAL A O 1
ATOM 694 N N . GLU A 1 87 ? -15.668 2.035 12.576 1.00 98.50 87 GLU A N 1
ATOM 695 C CA . GLU A 1 87 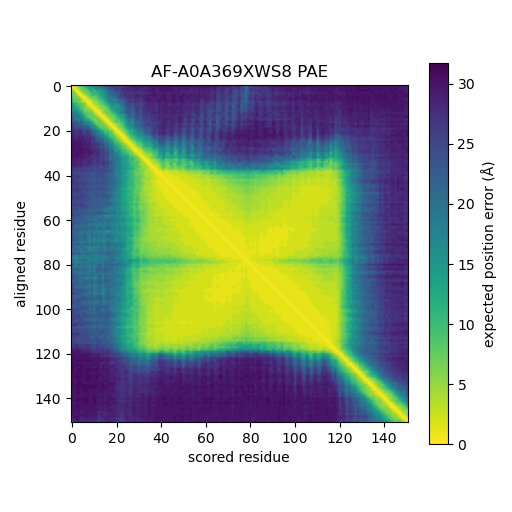? -16.089 1.764 11.198 1.00 98.50 87 GLU A CA 1
ATOM 696 C C . GLU A 1 87 ? -15.401 2.706 10.200 1.00 98.50 87 GLU A C 1
ATOM 698 O O . GLU A 1 87 ? -14.842 2.262 9.192 1.00 98.50 87 GLU A O 1
ATOM 703 N N . ARG A 1 88 ? -15.365 4.008 10.512 1.00 98.56 88 ARG A N 1
ATOM 704 C CA . ARG A 1 88 ? -14.697 5.016 9.681 1.00 98.56 88 ARG A CA 1
ATOM 705 C C . ARG A 1 88 ? -13.213 4.697 9.482 1.00 98.56 88 ARG A C 1
ATOM 707 O O . ARG A 1 88 ? -12.737 4.730 8.348 1.00 98.56 88 ARG A O 1
ATOM 714 N N . VAL A 1 89 ? -12.476 4.407 10.556 1.00 98.44 89 VAL A N 1
ATOM 715 C CA . VAL A 1 89 ? -11.035 4.102 10.475 1.00 98.44 89 VAL A CA 1
ATOM 716 C C . VAL A 1 89 ? -10.799 2.782 9.741 1.00 98.44 89 VAL A C 1
ATOM 718 O O . VAL A 1 89 ? -9.916 2.703 8.887 1.00 98.44 89 VAL A O 1
ATOM 721 N N . ASN A 1 90 ? -11.628 1.766 9.985 1.00 97.94 90 ASN A N 1
ATOM 722 C CA . ASN A 1 90 ? -11.521 0.482 9.298 1.00 97.94 90 ASN A CA 1
ATOM 723 C C . ASN A 1 90 ? -11.749 0.608 7.778 1.00 97.94 90 ASN A C 1
ATOM 725 O O . ASN A 1 90 ? -11.024 0.002 6.980 1.00 97.94 90 ASN A O 1
ATOM 729 N N . LYS A 1 91 ? -12.700 1.454 7.360 1.00 98.56 91 LYS A N 1
ATOM 730 C CA . LYS A 1 91 ? -12.909 1.785 5.944 1.00 98.56 91 LYS A CA 1
ATOM 731 C C . LYS A 1 91 ? -11.684 2.472 5.339 1.00 98.56 91 LYS A C 1
ATOM 733 O O . LYS A 1 91 ? -11.219 2.050 4.285 1.00 98.56 91 LYS A O 1
ATOM 738 N N . GLN A 1 92 ? -11.097 3.448 6.039 1.00 98.25 92 GLN A N 1
ATOM 739 C CA . GLN A 1 92 ? -9.867 4.114 5.588 1.00 98.25 92 GLN A CA 1
ATOM 740 C C . GLN A 1 92 ? -8.715 3.117 5.379 1.00 98.25 92 GLN A C 1
ATOM 742 O O . GLN A 1 92 ? -8.062 3.149 4.338 1.00 98.25 92 GLN A O 1
ATOM 747 N N . ILE A 1 93 ? -8.495 2.193 6.322 1.00 98.06 93 ILE A N 1
ATOM 748 C CA . ILE A 1 93 ? -7.471 1.140 6.196 1.00 98.06 93 ILE A CA 1
ATOM 749 C C . ILE A 1 93 ? -7.734 0.266 4.965 1.00 98.06 93 ILE A C 1
ATOM 751 O O . ILE A 1 93 ? -6.808 -0.041 4.208 1.00 98.06 93 ILE A O 1
ATOM 755 N N . SER A 1 94 ? -8.988 -0.142 4.765 1.00 98.00 94 SER A N 1
ATOM 756 C CA . SER A 1 94 ? -9.391 -0.985 3.637 1.00 98.00 94 SER A CA 1
ATOM 757 C C . SER A 1 94 ? -9.148 -0.285 2.299 1.00 98.00 94 SER A C 1
ATOM 759 O O . SER A 1 94 ? -8.522 -0.867 1.411 1.00 98.00 94 SER A O 1
ATOM 761 N N . ASP A 1 95 ? -9.534 0.987 2.187 1.00 98.38 95 ASP A N 1
ATOM 762 C CA . ASP A 1 9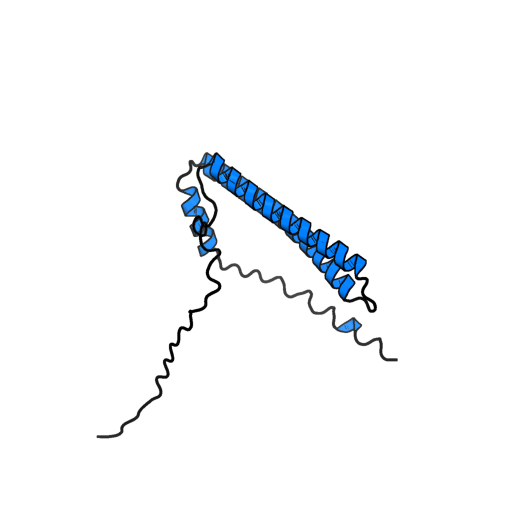5 ? -9.314 1.806 0.992 1.00 98.38 95 ASP A CA 1
ATOM 763 C C . ASP A 1 95 ? -7.817 1.987 0.693 1.00 98.38 95 ASP A C 1
ATOM 765 O O . ASP A 1 95 ? -7.387 1.883 -0.459 1.00 98.38 95 ASP A O 1
ATOM 769 N N . MET A 1 96 ? -6.992 2.213 1.721 1.00 97.81 96 MET A N 1
ATOM 770 C CA . MET A 1 96 ? -5.538 2.344 1.568 1.00 97.81 96 MET A CA 1
ATOM 771 C C . MET A 1 96 ? -4.897 1.044 1.072 1.00 97.81 96 MET A C 1
ATOM 773 O O . MET A 1 96 ? -4.105 1.068 0.126 1.00 97.81 96 MET A O 1
ATOM 777 N N . LYS A 1 97 ? -5.279 -0.104 1.646 1.00 96.38 97 LYS A N 1
ATOM 778 C CA . LYS A 1 97 ? -4.803 -1.425 1.200 1.00 96.38 97 LYS A CA 1
ATOM 779 C C . LYS A 1 97 ? -5.246 -1.735 -0.231 1.00 96.38 97 LYS A C 1
ATOM 781 O O . LYS A 1 97 ? -4.454 -2.255 -1.021 1.00 96.38 97 LYS A O 1
ATOM 786 N N . ALA A 1 98 ? -6.484 -1.392 -0.589 1.00 96.81 98 ALA A N 1
ATOM 787 C CA . ALA A 1 98 ? -7.001 -1.570 -1.942 1.00 96.81 98 ALA A CA 1
ATOM 788 C C . ALA A 1 98 ? -6.215 -0.733 -2.964 1.00 96.81 98 ALA A C 1
ATOM 790 O O . ALA A 1 98 ? -5.800 -1.261 -3.999 1.00 96.81 98 ALA A O 1
ATOM 791 N N . LYS A 1 99 ? -5.927 0.538 -2.649 1.00 96.31 99 LYS A N 1
ATOM 792 C CA . LYS A 1 99 ? -5.085 1.414 -3.481 1.00 96.31 99 LYS A CA 1
ATOM 793 C C . LYS A 1 99 ? -3.670 0.859 -3.648 1.00 96.31 99 LYS A C 1
ATOM 795 O O . LYS A 1 99 ? -3.203 0.743 -4.779 1.00 96.31 99 LYS A O 1
ATOM 800 N N . GLN A 1 100 ? -3.028 0.427 -2.561 1.00 94.31 100 GLN A N 1
ATOM 801 C CA . GLN A 1 100 ? -1.690 -0.174 -2.614 1.00 94.31 100 GLN A CA 1
ATOM 802 C C . GLN A 1 100 ? -1.661 -1.432 -3.502 1.00 94.31 100 GLN A C 1
ATOM 804 O O . GLN A 1 100 ? -0.748 -1.624 -4.311 1.00 94.31 100 GLN A O 1
ATOM 809 N N . ARG A 1 101 ? -2.690 -2.287 -3.409 1.00 93.25 101 ARG A N 1
ATOM 810 C CA . ARG A 1 101 ? -2.835 -3.463 -4.282 1.00 93.25 101 ARG A CA 1
ATOM 811 C C . ARG A 1 101 ? -3.005 -3.063 -5.749 1.00 93.25 101 ARG A C 1
ATOM 813 O O . ARG A 1 101 ? -2.363 -3.667 -6.610 1.00 93.25 101 ARG A O 1
ATOM 820 N N . LEU A 1 102 ? -3.851 -2.072 -6.036 1.00 94.38 102 LEU A N 1
ATOM 821 C CA . LEU A 1 102 ? -4.092 -1.570 -7.391 1.00 94.38 102 LEU A CA 1
ATOM 822 C C . LEU A 1 102 ? -2.808 -1.048 -8.036 1.00 94.38 102 LEU A C 1
ATOM 824 O O . LEU A 1 102 ? -2.500 -1.407 -9.168 1.00 94.38 102 LEU A O 1
ATOM 828 N N . GLU A 1 103 ? -2.022 -0.262 -7.312 1.00 93.19 103 GLU A N 1
ATOM 829 C CA . GLU A 1 103 ? -0.732 0.238 -7.794 1.00 93.19 103 GLU A CA 1
ATOM 830 C C . GLU A 1 103 ? 0.256 -0.898 -8.068 1.00 93.19 103 GLU A C 1
ATOM 832 O O . GLU A 1 103 ? 0.960 -0.881 -9.073 1.00 93.19 103 GLU A O 1
ATOM 837 N N . GLY A 1 104 ? 0.261 -1.941 -7.232 1.00 91.25 104 GLY A N 1
ATOM 838 C CA . GLY A 1 104 ? 1.040 -3.148 -7.495 1.00 91.25 104 GLY A CA 1
ATOM 839 C C . GLY A 1 104 ? 0.595 -3.911 -8.749 1.00 91.25 104 GLY A C 1
ATOM 840 O O . GLY A 1 104 ? 1.424 -4.544 -9.401 1.00 91.25 104 GLY A O 1
ATOM 841 N N . MET A 1 105 ? -0.694 -3.880 -9.104 1.00 91.94 105 MET A N 1
ATOM 842 C CA . MET A 1 105 ? -1.186 -4.431 -10.376 1.00 91.94 105 MET A CA 1
ATOM 843 C C . MET A 1 105 ? -0.753 -3.560 -11.558 1.00 91.94 105 MET A C 1
ATOM 845 O O . MET A 1 105 ? -0.171 -4.089 -12.500 1.00 91.94 105 MET A O 1
ATOM 849 N N . LYS A 1 106 ? -0.940 -2.237 -11.468 1.00 92.88 106 LYS A N 1
ATOM 850 C CA . LYS A 1 106 ? -0.516 -1.280 -12.504 1.00 92.88 106 LYS A CA 1
ATOM 851 C C . LYS A 1 106 ? 0.981 -1.363 -12.791 1.00 92.88 106 LYS A C 1
ATOM 853 O O . LYS A 1 106 ? 1.375 -1.389 -13.947 1.00 92.88 106 LYS A O 1
ATOM 858 N N . PHE A 1 107 ? 1.806 -1.467 -11.749 1.00 92.38 107 PHE A N 1
ATOM 859 C CA . PHE A 1 107 ? 3.249 -1.625 -11.900 1.00 92.38 107 PHE A CA 1
ATOM 860 C C . PHE A 1 107 ? 3.615 -2.891 -12.681 1.00 92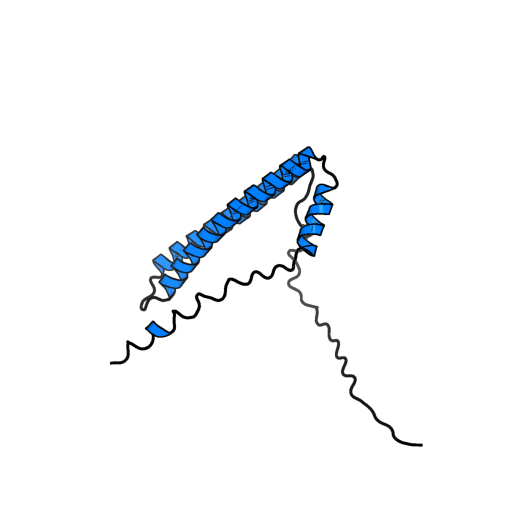.38 107 PHE A C 1
ATOM 862 O O . PHE A 1 107 ? 4.430 -2.830 -13.592 1.00 92.38 107 PHE A O 1
ATOM 869 N N . ARG A 1 108 ? 3.005 -4.034 -12.340 1.00 89.75 108 ARG A N 1
ATOM 870 C CA . ARG A 1 108 ? 3.271 -5.303 -13.033 1.00 89.75 108 ARG A CA 1
ATOM 871 C C . ARG A 1 108 ? 2.850 -5.253 -14.497 1.00 89.75 108 ARG A C 1
ATOM 873 O O . ARG A 1 108 ? 3.619 -5.707 -15.328 1.00 89.75 108 ARG A O 1
ATOM 880 N N . SER A 1 109 ? 1.683 -4.667 -14.783 1.00 90.62 109 SER A N 1
ATOM 881 C CA . SER A 1 109 ? 1.233 -4.437 -16.162 1.00 90.62 109 SER A CA 1
ATOM 882 C C . SER A 1 109 ? 2.249 -3.592 -16.921 1.00 90.62 109 SER A C 1
ATOM 884 O O . SER A 1 109 ? 2.744 -4.032 -17.940 1.00 90.62 109 SER A O 1
ATOM 886 N N . ASN A 1 110 ? 2.655 -2.446 -16.364 1.00 91.69 110 ASN A N 1
ATOM 887 C CA . ASN A 1 110 ? 3.613 -1.548 -17.011 1.00 91.69 110 ASN A CA 1
ATOM 888 C C . ASN A 1 110 ? 4.959 -2.237 -17.303 1.00 91.69 110 ASN A C 1
ATOM 890 O O . ASN A 1 110 ? 5.522 -2.086 -18.379 1.00 91.69 110 ASN A O 1
ATOM 894 N N . VAL A 1 111 ? 5.470 -3.039 -16.366 1.00 90.00 111 VAL A N 1
ATOM 895 C CA . VAL A 1 111 ? 6.692 -3.822 -16.590 1.00 90.00 111 VAL A CA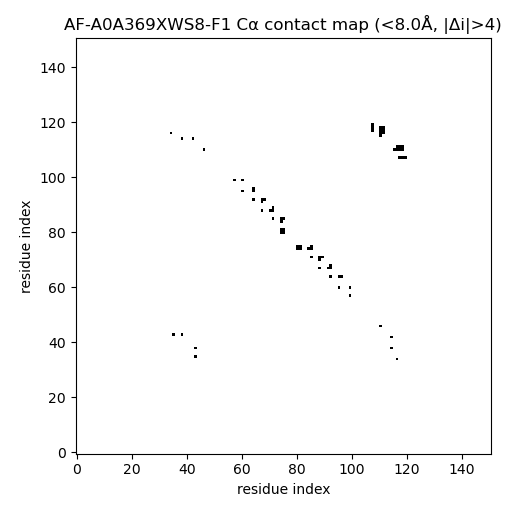 1
ATOM 896 C C . VAL A 1 111 ? 6.512 -4.866 -17.698 1.00 90.00 111 VAL A C 1
ATOM 898 O O . VAL A 1 111 ? 7.416 -5.033 -18.515 1.00 90.00 111 VAL A O 1
ATOM 901 N N . GLU A 1 112 ? 5.381 -5.575 -17.729 1.00 89.31 112 GLU A N 1
ATOM 902 C CA . GLU A 1 112 ? 5.095 -6.560 -18.778 1.00 89.31 112 GLU A CA 1
ATOM 903 C C . GLU A 1 112 ? 4.952 -5.881 -20.146 1.00 89.31 112 GLU A C 1
ATOM 905 O O . GLU A 1 112 ? 5.573 -6.330 -21.104 1.00 89.31 112 GLU A O 1
ATOM 910 N N . ASP A 1 113 ? 4.240 -4.755 -20.214 1.00 89.75 113 ASP A N 1
ATOM 911 C CA . ASP A 1 113 ? 4.035 -3.969 -21.434 1.00 89.75 113 ASP A CA 1
ATOM 912 C C . ASP A 1 113 ? 5.358 -3.394 -21.971 1.00 89.75 113 ASP A C 1
ATOM 914 O O . ASP A 1 113 ? 5.591 -3.377 -23.178 1.00 89.75 113 ASP A O 1
ATOM 918 N N . LYS A 1 114 ? 6.248 -2.937 -21.078 1.00 89.75 114 LYS A N 1
ATOM 919 C CA . LYS A 1 114 ? 7.503 -2.269 -21.452 1.00 89.75 114 LYS A CA 1
ATOM 920 C C . LYS A 1 114 ? 8.652 -3.229 -21.754 1.00 89.75 114 LYS A C 1
ATOM 922 O O . LYS A 1 114 ? 9.480 -2.937 -22.613 1.00 89.75 114 LYS A O 1
ATOM 927 N N . TYR A 1 115 ? 8.732 -4.346 -21.034 1.00 87.38 115 TYR A N 1
ATOM 928 C CA . TYR A 1 115 ? 9.890 -5.242 -21.079 1.00 87.38 115 TYR A CA 1
ATOM 929 C C . TYR A 1 115 ? 9.543 -6.690 -21.450 1.00 87.38 115 TYR A C 1
ATOM 931 O O . TYR A 1 115 ? 10.438 -7.526 -21.524 1.00 87.38 115 TYR A O 1
ATOM 939 N N . GLY A 1 116 ? 8.263 -7.029 -21.639 1.00 85.25 116 GLY A N 1
ATOM 940 C CA . GLY A 1 116 ? 7.820 -8.408 -21.884 1.00 85.25 116 GLY A CA 1
ATOM 941 C C . GLY A 1 116 ? 7.964 -9.332 -20.668 1.00 85.25 116 GLY A C 1
ATOM 942 O O . GLY A 1 116 ? 7.838 -10.552 -20.785 1.00 85.25 116 GLY A O 1
ATOM 943 N N . ILE A 1 117 ? 8.240 -8.773 -19.485 1.00 82.88 117 ILE A N 1
ATOM 944 C CA . ILE A 1 117 ? 8.520 -9.525 -18.261 1.00 82.88 117 ILE A CA 1
ATOM 945 C C . ILE A 1 117 ? 7.259 -9.645 -17.413 1.00 82.88 117 ILE A C 1
ATOM 947 O O . ILE A 1 117 ? 6.757 -8.674 -16.850 1.00 82.88 117 ILE A O 1
ATOM 951 N N . SER A 1 118 ? 6.815 -10.881 -17.198 1.00 81.88 118 SER A N 1
ATOM 952 C CA . SER A 1 118 ? 5.749 -11.177 -16.242 1.00 81.88 118 SER A CA 1
ATOM 953 C C . SER A 1 118 ? 6.296 -11.264 -14.816 1.00 81.88 118 SER A C 1
ATOM 955 O O . SER A 1 118 ? 6.752 -12.317 -14.369 1.00 81.88 118 SER A O 1
ATOM 957 N N . MET A 1 119 ? 6.195 -10.170 -14.059 1.00 70.50 119 MET A N 1
ATOM 958 C CA . MET A 1 119 ? 6.545 -10.149 -12.635 1.00 70.50 119 MET A CA 1
ATOM 959 C C . MET A 1 119 ? 5.430 -10.735 -11.760 1.00 70.50 119 MET A C 1
ATOM 961 O O . MET A 1 119 ? 4.589 -10.022 -11.206 1.00 70.50 119 MET A O 1
ATOM 965 N N . GLY A 1 120 ? 5.425 -12.057 -11.609 1.00 64.50 120 GLY A N 1
ATOM 966 C CA . GLY A 1 120 ? 4.507 -12.776 -10.727 1.00 64.50 120 GLY A CA 1
ATOM 967 C C . GLY A 1 120 ? 4.277 -14.213 -11.176 1.00 64.50 120 GLY A C 1
ATOM 968 O O . GLY A 1 120 ? 4.653 -14.596 -12.279 1.00 64.50 120 GLY A O 1
ATOM 969 N N . HIS A 1 121 ? 3.632 -15.014 -10.326 1.00 52.56 121 HIS A N 1
ATOM 970 C CA . HIS A 1 121 ? 3.180 -16.348 -10.716 1.00 52.56 121 HIS A CA 1
ATOM 971 C C . HIS A 1 121 ? 2.175 -16.231 -11.874 1.00 52.56 121 HIS A C 1
ATOM 973 O O . HIS A 1 121 ? 0.996 -15.950 -11.658 1.00 52.56 121 HIS A O 1
ATOM 979 N N . LYS A 1 122 ? 2.620 -16.516 -13.102 1.00 46.69 122 LYS A N 1
ATOM 980 C CA . LYS A 1 122 ? 1.771 -16.732 -14.289 1.00 46.69 122 LYS A CA 1
ATOM 981 C C . LYS A 1 122 ? 1.011 -18.078 -14.214 1.00 46.69 122 LYS A C 1
ATOM 983 O O . LYS A 1 122 ? 0.723 -18.687 -15.233 1.00 46.69 122 LYS A O 1
ATOM 988 N N . GLY A 1 123 ? 0.688 -18.545 -13.001 1.00 43.62 123 GLY A N 1
ATOM 989 C CA . GLY A 1 123 ? 0.254 -19.916 -12.701 1.00 43.62 123 GLY A CA 1
ATOM 990 C C . GLY A 1 123 ? -0.963 -20.047 -11.777 1.00 43.62 123 GLY A C 1
ATOM 991 O O . GLY A 1 123 ? -1.133 -21.087 -11.161 1.00 43.62 123 GLY A O 1
ATOM 992 N N . MET A 1 124 ? -1.814 -19.022 -11.653 1.00 40.19 124 MET A N 1
ATOM 993 C CA . MET A 1 124 ? -3.156 -19.179 -11.050 1.00 40.19 124 MET A CA 1
ATOM 994 C C . MET A 1 124 ? -4.255 -18.482 -11.869 1.00 40.19 124 MET A C 1
ATOM 996 O O . MET A 1 124 ? -5.280 -18.061 -11.334 1.00 40.19 124 MET A O 1
ATOM 1000 N N . LYS A 1 125 ? -4.087 -18.387 -13.195 1.00 41.59 125 LYS A N 1
ATOM 1001 C CA . LYS A 1 125 ? -5.245 -18.310 -14.098 1.00 41.59 125 LYS A CA 1
ATOM 1002 C C . LYS A 1 125 ? -5.845 -19.720 -14.163 1.00 41.59 125 LYS A C 1
ATOM 1004 O O . LYS A 1 125 ? -5.495 -20.495 -15.039 1.00 41.59 125 LYS A O 1
ATOM 1009 N N . GLY A 1 126 ? -6.677 -20.056 -13.176 1.00 41.50 126 GLY A N 1
ATOM 1010 C CA . GLY A 1 126 ? -7.402 -21.330 -13.113 1.00 41.50 126 GLY A CA 1
ATOM 1011 C C . GLY A 1 126 ? -7.066 -22.206 -11.908 1.00 41.50 126 GLY A C 1
ATOM 1012 O O . GLY A 1 126 ? -6.592 -23.313 -12.093 1.00 41.50 126 GLY A O 1
ATOM 1013 N N . ASN A 1 127 ? -7.314 -21.730 -10.681 1.00 37.09 127 ASN A N 1
ATOM 1014 C CA . ASN A 1 127 ? -7.787 -22.618 -9.609 1.00 37.09 127 ASN A CA 1
ATOM 1015 C C . ASN A 1 127 ? -8.463 -21.835 -8.466 1.00 37.09 127 ASN A C 1
ATOM 1017 O O . ASN A 1 127 ? -8.080 -21.927 -7.303 1.00 37.09 127 ASN A O 1
ATOM 1021 N N . CYS A 1 128 ? -9.517 -21.073 -8.780 1.00 37.81 128 CYS A N 1
ATOM 1022 C CA . CYS A 1 128 ? -10.533 -20.709 -7.779 1.00 37.81 128 CYS A CA 1
ATOM 1023 C C . CYS A 1 128 ? -11.472 -21.909 -7.548 1.00 37.81 128 CYS A C 1
ATOM 1025 O O . CYS A 1 128 ? -12.676 -21.816 -7.757 1.00 37.81 128 CYS A O 1
ATOM 1027 N N . GLY A 1 129 ? -10.897 -23.059 -7.190 1.00 43.31 129 GLY A N 1
ATOM 1028 C CA . GLY A 1 129 ? -11.599 -24.338 -7.161 1.00 43.31 129 GLY A CA 1
ATOM 1029 C C . GLY A 1 129 ? -10.762 -25.446 -6.538 1.00 43.31 129 GLY A C 1
ATOM 1030 O O . GLY A 1 129 ? -10.511 -26.457 -7.174 1.00 43.31 129 GLY A O 1
ATOM 1031 N N . SER A 1 130 ? -10.286 -25.251 -5.308 1.00 39.62 130 SER A N 1
ATOM 1032 C CA . SER A 1 130 ? -9.965 -26.356 -4.390 1.00 39.62 130 SER A CA 1
ATOM 1033 C C . SER A 1 130 ? -9.924 -25.838 -2.955 1.00 39.62 130 SER A C 1
ATOM 1035 O O . SER A 1 130 ? -8.900 -25.834 -2.280 1.00 39.62 130 SER A O 1
ATOM 1037 N N . ILE A 1 131 ? -11.093 -25.411 -2.475 1.00 47.34 131 ILE A N 1
ATOM 1038 C CA . ILE A 1 131 ? -11.504 -25.822 -1.132 1.00 47.34 131 ILE A CA 1
ATOM 1039 C C . ILE A 1 131 ? -11.802 -27.316 -1.280 1.00 47.34 131 ILE A C 1
ATOM 1041 O O . ILE A 1 131 ? -12.827 -27.698 -1.832 1.00 47.34 131 ILE A O 1
ATOM 1045 N N . GLY A 1 132 ? -10.847 -28.158 -0.906 1.00 37.88 132 GLY A N 1
ATOM 1046 C CA . GLY A 1 132 ? -10.959 -29.604 -1.056 1.00 37.88 132 GLY A CA 1
ATOM 1047 C C . GLY A 1 132 ? -9.699 -30.253 -0.523 1.00 37.88 132 GLY A C 1
ATOM 1048 O O . GLY A 1 132 ? -8.710 -30.375 -1.235 1.00 37.88 132 GLY A O 1
ATOM 1049 N N . GLY A 1 133 ? -9.710 -30.568 0.770 1.00 47.41 133 GLY A N 1
ATOM 1050 C CA . GLY A 1 133 ? -8.556 -31.094 1.479 1.00 47.41 133 GLY A CA 1
ATOM 1051 C C . GLY A 1 133 ? -7.977 -32.357 0.845 1.00 47.41 133 GLY A C 1
ATOM 1052 O O . GLY A 1 133 ? -8.710 -33.180 0.306 1.00 47.41 133 GLY A O 1
ATOM 1053 N N . LYS A 1 134 ? -6.652 -32.489 0.962 1.00 49.25 134 LYS A N 1
ATOM 1054 C CA . LYS A 1 134 ? -5.892 -33.736 1.157 1.00 49.25 134 LYS A CA 1
ATOM 1055 C C . LYS A 1 134 ? -4.397 -33.416 1.089 1.00 49.25 134 LYS A C 1
ATOM 1057 O O . LYS A 1 134 ? -3.742 -33.610 0.079 1.00 49.25 134 LYS A O 1
ATOM 1062 N N . HIS 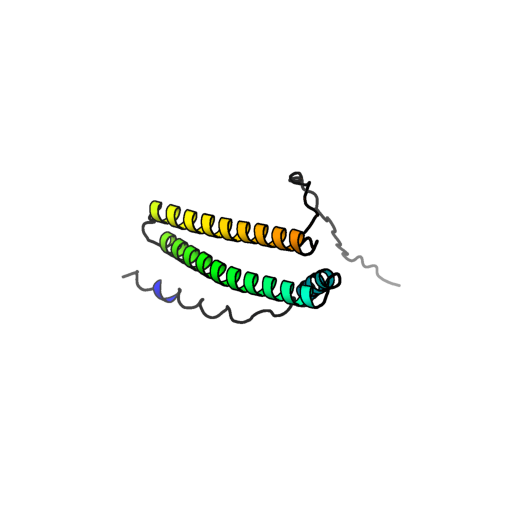A 1 135 ? -3.857 -32.947 2.207 1.00 42.62 135 HIS A N 1
ATOM 1063 C CA . HIS A 1 135 ? -2.469 -33.222 2.579 1.00 42.62 135 HIS A CA 1
ATOM 1064 C C . HIS A 1 135 ? -2.468 -33.716 4.032 1.00 42.62 135 HIS A C 1
ATOM 1066 O O . HIS A 1 135 ? -1.904 -33.105 4.931 1.00 42.62 135 HIS A O 1
ATOM 1072 N N . MET A 1 136 ? -3.157 -34.839 4.265 1.00 39.62 136 MET A N 1
ATOM 1073 C CA . MET A 1 136 ? -2.806 -35.736 5.365 1.00 39.62 136 MET A CA 1
ATOM 1074 C C . MET A 1 136 ? -1.598 -36.536 4.883 1.00 39.62 136 MET A C 1
ATOM 1076 O O . MET A 1 136 ? -1.755 -37.587 4.267 1.00 39.62 136 MET A O 1
ATOM 1080 N N . ASN A 1 137 ? -0.393 -36.012 5.107 1.00 41.81 137 ASN A N 1
ATOM 1081 C CA . ASN A 1 137 ? 0.800 -36.843 5.023 1.00 41.81 137 ASN A CA 1
ATOM 1082 C C . ASN A 1 137 ? 0.882 -37.636 6.332 1.00 41.81 137 ASN A C 1
ATOM 1084 O O . ASN A 1 137 ? 1.482 -37.201 7.312 1.00 41.81 137 ASN A O 1
ATOM 1088 N N . ASN A 1 138 ? 0.161 -38.757 6.361 1.00 46.97 138 ASN A N 1
ATOM 1089 C CA . ASN A 1 138 ? 0.190 -39.730 7.440 1.00 46.97 138 ASN A CA 1
ATOM 1090 C C . ASN A 1 138 ? 1.481 -40.553 7.302 1.00 46.97 138 ASN A C 1
ATOM 1092 O O . ASN A 1 138 ? 1.475 -41.654 6.763 1.00 46.97 138 ASN A O 1
ATOM 1096 N N . GLY A 1 139 ? 2.599 -39.970 7.728 1.00 38.66 139 GLY A N 1
ATOM 1097 C CA . GLY A 1 139 ? 3.903 -40.622 7.809 1.00 38.66 139 GLY A CA 1
ATOM 1098 C C . GLY A 1 139 ? 4.265 -40.902 9.262 1.00 38.66 139 GLY A C 1
ATOM 1099 O O . GLY A 1 139 ? 5.212 -40.320 9.783 1.00 38.66 139 GLY A O 1
ATOM 1100 N N . ASN A 1 140 ? 3.495 -41.770 9.922 1.00 41.06 140 ASN A N 1
ATOM 1101 C CA . ASN A 1 140 ? 3.885 -42.396 11.183 1.00 41.06 140 ASN A CA 1
ATOM 1102 C C . ASN A 1 140 ? 5.140 -43.257 10.944 1.00 41.06 140 ASN A C 1
ATOM 1104 O O . ASN A 1 140 ? 5.040 -44.453 10.692 1.00 41.06 140 ASN A O 1
ATOM 1108 N N . HIS A 1 141 ? 6.332 -42.672 11.056 1.00 41.97 141 HIS A N 1
ATOM 1109 C CA . HIS A 1 141 ? 7.550 -43.433 11.338 1.00 41.97 141 HIS A CA 1
ATOM 1110 C C . HIS A 1 141 ? 7.710 -43.557 12.857 1.00 41.97 141 HIS A C 1
ATOM 1112 O O . HIS A 1 141 ? 8.571 -42.940 13.476 1.00 41.97 141 HIS A O 1
ATOM 1118 N N . MET A 1 142 ? 6.849 -44.377 13.464 1.00 39.56 142 MET A N 1
ATOM 1119 C CA . MET A 1 142 ? 7.166 -45.029 14.731 1.00 39.56 142 MET A CA 1
ATOM 1120 C C . MET A 1 142 ? 8.096 -46.202 14.410 1.00 39.56 142 MET A C 1
ATOM 1122 O O . MET A 1 142 ? 7.630 -47.297 14.116 1.00 39.56 142 MET A O 1
ATOM 1126 N N . ASN A 1 143 ? 9.411 -45.980 14.446 1.00 40.56 143 ASN A N 1
ATOM 1127 C CA . ASN A 1 143 ? 10.360 -47.084 14.587 1.00 40.56 143 ASN A CA 1
ATOM 1128 C C . ASN A 1 143 ? 10.574 -47.313 16.089 1.00 40.56 143 ASN A C 1
ATOM 1130 O O . ASN A 1 143 ? 11.533 -46.830 16.689 1.00 40.56 143 ASN A O 1
ATOM 1134 N N . GLY A 1 144 ? 9.568 -47.938 16.704 1.00 39.94 144 GLY A N 1
ATOM 1135 C CA . GLY A 1 144 ? 9.648 -48.501 18.045 1.00 39.94 144 GLY A CA 1
ATOM 1136 C C . GLY A 1 144 ? 10.398 -49.824 17.977 1.00 39.94 144 GLY A C 1
ATOM 1137 O O . GLY A 1 144 ? 10.147 -50.639 17.091 1.00 39.94 144 GLY A O 1
ATOM 1138 N N . GLY A 1 145 ? 11.352 -49.993 18.887 1.00 39.84 145 GLY A N 1
ATOM 1139 C CA . GLY A 1 145 ? 12.282 -51.107 18.882 1.00 39.84 145 GLY A CA 1
ATOM 1140 C C . GLY A 1 145 ? 11.615 -52.468 19.035 1.00 39.84 145 GLY A C 1
ATOM 1141 O O . GLY A 1 145 ? 10.547 -52.608 19.624 1.00 39.84 145 GLY A O 1
ATOM 1142 N N . ASN A 1 146 ? 12.324 -53.485 18.560 1.00 45.75 146 ASN A N 1
ATOM 1143 C CA . ASN A 1 146 ? 12.114 -54.844 19.013 1.00 45.75 146 ASN A CA 1
ATOM 1144 C C . ASN A 1 146 ? 13.483 -55.482 19.243 1.00 45.75 146 ASN A C 1
ATOM 1146 O O . ASN A 1 146 ? 14.265 -55.673 18.312 1.00 45.75 146 ASN A O 1
ATOM 1150 N N . GLY A 1 147 ? 13.789 -55.723 20.516 1.00 42.19 147 GLY A N 1
ATOM 1151 C CA . GLY A 1 147 ? 14.969 -56.451 20.944 1.00 42.19 147 GLY A CA 1
ATOM 1152 C C . GLY A 1 147 ? 14.739 -57.959 20.895 1.00 42.19 147 GLY A C 1
ATOM 1153 O O . GLY A 1 147 ? 13.704 -58.442 21.336 1.00 42.19 147 GLY A O 1
ATOM 1154 N N . TYR A 1 148 ? 15.755 -58.678 20.431 1.00 45.72 148 TYR A N 1
ATOM 1155 C CA . TYR A 1 148 ? 16.049 -60.088 20.711 1.00 45.72 148 TYR A CA 1
ATOM 1156 C C . TYR A 1 148 ? 17.592 -60.164 20.722 1.00 45.72 148 TYR A C 1
ATOM 1158 O O . TYR A 1 148 ? 18.211 -59.818 19.725 1.00 45.72 148 TYR A O 1
ATOM 1166 N N . ARG A 1 149 ? 18.282 -60.199 21.872 1.00 45.62 149 ARG A N 1
ATOM 1167 C CA . ARG A 1 149 ? 18.552 -61.307 22.816 1.00 45.62 149 ARG A CA 1
ATOM 1168 C C . ARG A 1 149 ? 19.330 -62.4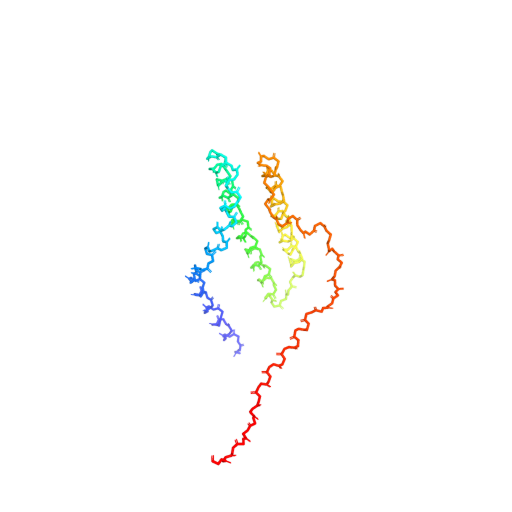84 22.187 1.00 45.62 149 ARG A C 1
ATOM 1170 O O . ARG A 1 149 ? 18.759 -63.227 21.406 1.00 45.62 149 ARG A O 1
ATOM 1177 N N . ASN A 1 150 ? 20.590 -62.609 22.629 1.00 41.09 150 ASN A N 1
ATOM 1178 C CA . ASN A 1 150 ? 21.497 -63.769 22.731 1.00 41.09 150 ASN A CA 1
ATOM 1179 C C . ASN A 1 150 ? 21.567 -64.810 21.597 1.00 41.09 150 ASN A C 1
ATOM 1181 O O . ASN A 1 150 ? 20.631 -65.579 21.396 1.00 41.09 150 ASN A O 1
ATOM 1185 N N . ASN A 1 151 ? 22.765 -64.975 21.027 1.00 43.88 151 ASN A N 1
ATOM 1186 C CA . ASN A 1 151 ? 23.716 -66.030 21.423 1.00 43.88 151 ASN A CA 1
ATOM 1187 C C . ASN A 1 151 ? 25.138 -65.657 20.997 1.00 43.88 151 ASN A C 1
ATOM 1189 O O . ASN A 1 151 ? 25.270 -65.030 19.923 1.00 43.88 151 ASN A O 1
#

Mean predicted aligned error: 16.63 Å

Sequence (151 aa):
MKKKIIIGLLMVSALSFGAGNINNSGQRGFYHTQIMNNLSEKQQTELTEMMQDRREANYKKSLDIRSKQLELEKLLAEDKVNWKSVERVNKQISDMKAKQRLEGMKFRSNVEDKYGISMGHKGMKGNCGSIGGKHMNNGNHMNGGNGYRNN

Solvent-accessible surface area (backbone atoms only — not comparable to full-atom values): 9819 Å² total; per-residue (Å²): 145,89,80,79,74,71,75,71,71,75,73,75,80,82,78,83,88,76,80,80,82,89,78,61,64,69,68,58,48,52,61,52,51,67,66,40,71,85,45,56,72,70,54,40,52,54,51,49,52,55,52,49,55,50,49,56,54,49,50,55,53,51,51,55,44,48,52,47,49,52,54,42,54,53,47,68,69,41,98,74,61,55,62,73,59,47,53,54,46,53,50,52,44,50,53,50,53,52,51,56,52,49,52,55,50,52,51,36,50,51,42,26,76,74,68,72,43,75,77,63,83,93,78,65,92,80,64,98,75,68,95,67,91,84,84,82,80,83,73,82,81,77,84,71,86,83,90,80,84,88,133

Foldseek 3Di:
DPDPPPVPPPPPPPPPPDDPPPPDCPVVVVVLVVQPVVDDPVVNVVVVVLVVVLVVVLVVLVVVLVVLVVVLVVQVPDPDRDVVVNVVSVVVSVVSVVVNVVVVVVSQVVCCVPPVGRPDPPPVPDDPDDPDDDPPPVPPPPPDDDDDDDD

Nearest PDB structures (foldseek):
  3lay-assembly1_J  TM=7.138E-01  e=9.717E-02  Salmonella enterica subsp. enterica serovar Typhimurium
  3lay-assembly1_G  TM=7.368E-01  e=3.012E-01  Salmonella enterica subsp. enterica serovar Typhimurium
  7n6g-assembly1_3I  TM=6.876E-01  e=5.427E+00  Chlamydomonas reinhardtii

Radius of gyration: 25.6 Å; Cα contacts (8 Å, |Δi|>4): 37; chains: 1; bounding box: 43×72×68 Å

Secondary structure (DSSP, 8-state):
--SSSGGGSTTGGGS---------HHHHHHHHHHHHTTS-HHHHHHHHHHHHHHHHHHHHHHHHHHHHHHHHHHHHTSSS--HHHHHHHHHHHHHHHHHHHHHHHHHHHHHHHHHS---S-TT-TT-S-----------------------

pLDDT: mean 72.06, std 23.65, range [37.06, 98.56]